Protein AF-S0K5W0-F1 (afdb_monomer_lite)

Sequence (113 aa):
MSEDLAMVKDALNFYNASIWAYYSSYKDRNSVKDWHIYLTHDDVMQLVNLLLGVGPATVATTLATFMSVVPGAGTIIGAVIGFFGAASIVGNVTYASATGKGLKIGLTGISAI

Structure (mmCIF, N/CA/C/O backbone):
data_AF-S0K5W0-F1
#
_entry.id   AF-S0K5W0-F1
#
loop_
_atom_site.group_PDB
_atom_site.id
_atom_site.type_symbol
_atom_site.label_atom_id
_atom_site.label_alt_id
_atom_site.label_comp_id
_atom_site.label_asym_id
_atom_site.label_entity_id
_atom_site.label_seq_id
_atom_site.pdbx_PDB_ins_code
_atom_site.Cartn_x
_atom_site.Cartn_y
_atom_site.Cartn_z
_atom_site.occupancy
_atom_site.B_iso_or_equiv
_atom_site.auth_seq_id
_atom_site.auth_comp_id
_atom_site.auth_asym_id
_atom_site.auth_atom_id
_atom_site.pdbx_PDB_model_num
ATOM 1 N N . MET A 1 1 ? 44.133 -18.674 20.346 1.00 57.53 1 MET A N 1
ATOM 2 C CA . MET A 1 1 ? 43.186 -19.063 19.271 1.00 57.53 1 MET A CA 1
ATOM 3 C C . MET A 1 1 ? 41.723 -19.140 19.736 1.00 57.53 1 MET A C 1
ATOM 5 O O . MET A 1 1 ? 40.857 -19.355 18.899 1.00 57.53 1 MET 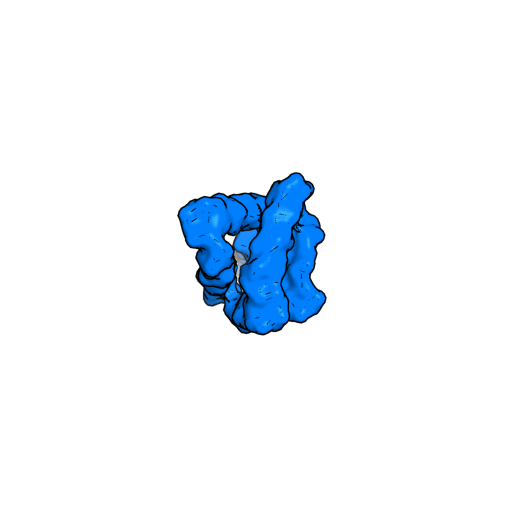A O 1
ATOM 9 N N . SER A 1 2 ? 41.414 -18.966 21.032 1.00 68.44 2 SER A N 1
ATOM 10 C CA . SER A 1 2 ? 40.036 -18.905 21.556 1.00 68.44 2 SER A CA 1
ATOM 11 C C . SER A 1 2 ? 39.485 -17.476 21.668 1.00 68.44 2 SER A C 1
ATOM 13 O O . SER A 1 2 ? 38.290 -17.284 21.474 1.00 68.44 2 SER A O 1
ATOM 15 N N . GLU A 1 3 ? 40.340 -16.487 21.945 1.00 76.50 3 GLU A N 1
ATOM 16 C CA . GLU A 1 3 ? 39.936 -15.085 22.146 1.00 76.50 3 GLU A CA 1
ATOM 17 C C . GLU A 1 3 ? 39.494 -14.400 20.851 1.00 76.50 3 GLU A C 1
ATOM 19 O O . GLU A 1 3 ? 38.424 -13.801 20.825 1.00 76.50 3 GLU A O 1
ATOM 24 N N . ASP A 1 4 ? 40.226 -14.573 19.746 1.00 68.81 4 ASP A N 1
ATOM 25 C CA . ASP A 1 4 ? 39.837 -13.988 18.452 1.00 68.81 4 ASP A CA 1
ATOM 26 C C . ASP A 1 4 ? 38.489 -14.531 17.959 1.00 68.81 4 ASP A C 1
ATOM 28 O O . ASP A 1 4 ? 37.658 -13.800 17.421 1.00 68.81 4 ASP A O 1
ATOM 32 N N . LEU A 1 5 ? 38.236 -15.823 18.190 1.00 73.19 5 LEU A N 1
ATOM 33 C CA . LEU A 1 5 ? 36.967 -16.455 17.839 1.00 73.19 5 LEU A CA 1
ATOM 34 C C . LEU A 1 5 ? 35.816 -15.948 18.720 1.00 73.19 5 LEU A C 1
ATOM 36 O O . LEU A 1 5 ? 34.692 -15.826 18.235 1.00 73.19 5 LEU A O 1
ATOM 40 N N . ALA A 1 6 ? 36.082 -15.661 19.997 1.00 80.94 6 ALA A N 1
ATOM 41 C CA . ALA A 1 6 ? 35.104 -15.051 20.893 1.00 80.94 6 ALA A CA 1
ATOM 42 C C . ALA A 1 6 ? 34.785 -13.614 20.454 1.00 80.94 6 ALA A C 1
ATOM 44 O O . ALA A 1 6 ? 33.617 -13.278 20.280 1.00 80.94 6 ALA A O 1
ATOM 45 N N . MET A 1 7 ? 35.810 -12.822 20.133 1.00 78.06 7 MET A N 1
ATOM 46 C CA . MET A 1 7 ? 35.655 -11.451 19.645 1.00 78.06 7 MET A CA 1
ATOM 47 C C . MET A 1 7 ? 34.830 -11.384 18.350 1.00 78.06 7 MET A C 1
ATOM 49 O O . MET A 1 7 ? 33.935 -10.550 18.223 1.00 78.06 7 MET A O 1
ATOM 53 N N . VAL A 1 8 ? 35.079 -12.287 17.395 1.00 71.31 8 VAL A N 1
ATOM 54 C CA . VAL A 1 8 ? 34.299 -12.351 16.146 1.00 71.31 8 VAL A CA 1
ATOM 55 C C . VAL A 1 8 ? 32.839 -12.731 16.414 1.00 71.31 8 VAL A C 1
ATOM 57 O O . VAL A 1 8 ? 31.935 -12.161 15.803 1.00 71.31 8 VAL A O 1
ATOM 60 N N . LYS A 1 9 ? 32.580 -13.664 17.337 1.00 74.19 9 LYS A N 1
ATOM 61 C CA . LYS A 1 9 ? 31.212 -14.051 17.716 1.00 74.19 9 LYS A CA 1
ATOM 62 C C . LYS A 1 9 ? 30.464 -12.910 18.397 1.00 74.19 9 LYS A C 1
ATOM 64 O O . LYS A 1 9 ? 29.299 -12.687 18.077 1.00 74.19 9 LYS A O 1
ATOM 69 N N . ASP A 1 10 ? 31.129 -12.164 19.267 1.00 79.00 10 ASP A N 1
ATOM 70 C CA . ASP A 1 10 ? 30.529 -11.017 19.946 1.00 79.00 10 ASP A CA 1
ATOM 71 C C . ASP A 1 10 ? 30.232 -9.878 18.968 1.00 79.00 10 ASP A C 1
ATOM 73 O O . ASP A 1 10 ? 29.143 -9.304 19.007 1.00 79.00 10 ASP A O 1
ATOM 77 N N . ALA A 1 11 ? 31.129 -9.620 18.011 1.00 68.38 11 ALA A N 1
ATOM 78 C CA . ALA A 1 11 ? 30.890 -8.660 16.937 1.00 68.38 11 ALA A CA 1
ATOM 79 C C . ALA A 1 11 ? 29.693 -9.061 16.053 1.00 68.38 11 ALA A C 1
ATOM 81 O O . ALA A 1 11 ? 28.857 -8.217 15.728 1.00 68.38 11 ALA A O 1
ATOM 82 N N . LEU A 1 12 ? 29.565 -10.347 15.707 1.00 67.31 12 LEU A N 1
ATOM 83 C CA . LEU A 1 12 ? 28.420 -10.868 14.950 1.00 67.31 12 LEU A CA 1
ATOM 84 C C . LEU A 1 12 ? 27.112 -10.768 15.740 1.00 67.31 12 LEU A C 1
ATOM 86 O O . LEU A 1 12 ? 26.088 -10.376 15.184 1.00 67.31 12 LEU A O 1
ATOM 90 N N . ASN A 1 13 ? 27.136 -11.084 17.034 1.00 79.56 13 ASN A N 1
ATOM 91 C CA . ASN A 1 13 ? 25.966 -10.975 17.901 1.00 79.56 13 ASN A CA 1
ATOM 92 C C . ASN A 1 13 ? 25.525 -9.518 18.062 1.00 79.56 13 ASN A C 1
ATOM 94 O O . ASN A 1 13 ? 24.335 -9.229 17.963 1.00 79.56 13 ASN A O 1
ATOM 98 N N . PHE A 1 14 ? 26.473 -8.597 18.238 1.00 76.62 14 PHE A N 1
ATOM 99 C CA . PHE A 1 14 ? 26.200 -7.165 18.307 1.00 76.62 14 PHE A CA 1
ATOM 100 C C . PHE A 1 14 ? 25.647 -6.619 16.986 1.00 76.62 14 PHE A C 1
ATOM 102 O O . PHE A 1 14 ? 24.669 -5.870 16.986 1.00 76.62 14 PHE A O 1
ATOM 109 N N . TYR A 1 15 ? 26.227 -7.025 15.855 1.00 60.09 15 TYR A N 1
ATOM 110 C CA . TYR A 1 15 ? 25.747 -6.659 14.524 1.00 60.09 15 TYR A CA 1
ATOM 111 C C . TYR A 1 15 ? 24.321 -7.162 14.286 1.00 60.09 15 TYR A C 1
ATOM 113 O O . TYR A 1 15 ? 23.443 -6.383 13.918 1.00 60.09 15 TYR A O 1
ATOM 121 N N . ASN A 1 16 ? 24.055 -8.434 14.587 1.00 69.31 16 ASN A N 1
ATOM 122 C CA . ASN A 1 16 ? 22.726 -9.022 14.455 1.00 69.31 16 ASN A CA 1
ATOM 123 C C . ASN A 1 16 ? 21.716 -8.356 15.398 1.00 69.31 16 ASN A C 1
ATOM 125 O O . ASN A 1 16 ? 20.609 -8.046 14.971 1.00 69.31 16 ASN A O 1
ATOM 129 N N . ALA A 1 17 ? 22.085 -8.082 16.651 1.00 75.25 17 ALA A N 1
ATOM 130 C CA . ALA A 1 17 ? 21.227 -7.374 17.600 1.00 75.25 17 ALA A CA 1
ATOM 131 C C . ALA A 1 17 ? 20.925 -5.939 17.143 1.00 75.25 17 ALA A C 1
ATOM 133 O O . ALA A 1 17 ? 19.789 -5.490 17.252 1.00 75.25 17 ALA A O 1
ATOM 134 N N . SER A 1 18 ? 21.911 -5.246 16.570 1.00 65.31 18 SER A N 1
ATOM 135 C CA . SER A 1 18 ? 21.744 -3.902 16.004 1.00 65.31 18 SER A CA 1
ATOM 136 C C . SER A 1 18 ? 20.838 -3.915 14.775 1.00 65.31 18 SER A C 1
ATOM 138 O O . SER A 1 18 ? 19.991 -3.040 14.631 1.00 65.31 18 SER A O 1
ATOM 140 N N . ILE A 1 19 ? 20.953 -4.938 13.925 1.00 62.19 19 ILE A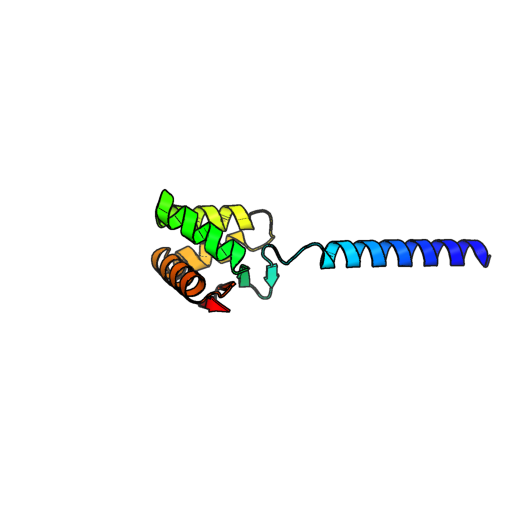 N 1
ATOM 141 C CA . ILE A 1 19 ? 20.047 -5.173 12.800 1.00 62.19 19 ILE A CA 1
ATOM 142 C C . ILE A 1 19 ? 18.627 -5.475 13.285 1.00 62.19 19 ILE A C 1
ATOM 144 O O . ILE A 1 19 ? 17.677 -4.911 12.757 1.00 62.19 19 ILE A O 1
ATOM 148 N N . TRP A 1 20 ? 18.454 -6.316 14.305 1.00 65.31 20 TRP A N 1
ATOM 149 C CA . TRP A 1 20 ? 17.140 -6.606 14.885 1.00 65.31 20 TRP A CA 1
ATOM 150 C C . TRP A 1 20 ? 16.527 -5.383 15.568 1.00 65.31 20 TRP A C 1
ATOM 152 O O . TRP A 1 20 ? 15.329 -5.151 15.432 1.00 65.31 20 TRP A O 1
ATOM 162 N N . ALA A 1 21 ? 17.327 -4.561 16.248 1.00 66.19 21 ALA A N 1
ATOM 163 C CA . ALA A 1 21 ? 16.894 -3.287 16.816 1.00 66.19 21 ALA A CA 1
ATOM 164 C C . ALA A 1 21 ? 16.526 -2.279 15.714 1.00 66.19 21 ALA A C 1
ATOM 166 O O . ALA A 1 21 ? 15.529 -1.571 15.821 1.00 66.19 21 ALA A O 1
ATOM 167 N N . TYR A 1 22 ? 17.279 -2.254 14.614 1.00 53.19 22 TYR A N 1
ATOM 168 C CA . TYR A 1 22 ? 16.968 -1.460 13.427 1.00 53.19 22 TYR A CA 1
ATOM 169 C C . TYR A 1 22 ? 15.662 -1.928 12.767 1.00 53.19 22 TYR A C 1
ATOM 171 O O . TYR A 1 22 ? 14.770 -1.115 12.561 1.00 53.19 22 TYR A O 1
ATOM 179 N N . TYR A 1 23 ? 15.476 -3.231 12.537 1.00 52.03 23 TYR A N 1
ATOM 180 C CA . TYR A 1 23 ? 14.236 -3.789 11.983 1.00 52.03 23 TYR A CA 1
ATOM 181 C C . TYR A 1 23 ? 13.030 -3.643 12.917 1.00 52.03 23 TYR A C 1
ATOM 183 O O . TYR A 1 23 ? 11.918 -3.484 12.436 1.00 52.03 23 TYR A O 1
ATOM 191 N N . SER A 1 24 ? 13.221 -3.675 14.237 1.00 55.50 24 SER A N 1
ATOM 192 C CA . SER A 1 24 ? 12.126 -3.493 15.206 1.00 55.50 24 SER A CA 1
ATOM 193 C C . SER A 1 24 ? 11.793 -2.023 15.490 1.00 55.50 24 SER A C 1
ATOM 195 O O . SER A 1 24 ? 10.677 -1.726 15.913 1.00 55.50 24 SER A O 1
ATOM 197 N N . SER A 1 25 ? 12.725 -1.094 15.237 1.00 48.03 25 SER A N 1
ATOM 198 C CA . SER A 1 25 ? 12.494 0.361 15.301 1.00 48.03 25 SER A CA 1
ATOM 199 C C . SER A 1 25 ? 12.012 0.956 13.975 1.00 48.03 25 SER A C 1
ATOM 201 O O . SER A 1 25 ? 11.297 1.962 13.984 1.00 48.03 25 SER A O 1
ATOM 203 N N . TYR A 1 26 ? 12.301 0.307 12.843 1.00 44.84 26 TYR A N 1
ATOM 204 C CA . TYR A 1 26 ? 11.528 0.462 11.616 1.00 44.84 26 TYR A CA 1
ATOM 205 C C . TYR A 1 26 ? 10.150 -0.171 11.833 1.00 44.84 26 TYR A C 1
ATOM 207 O O . TYR A 1 26 ? 9.888 -1.298 11.430 1.00 44.84 26 TYR A O 1
ATOM 215 N N . LYS A 1 27 ? 9.225 0.576 12.452 1.00 46.81 27 LYS A N 1
ATOM 216 C CA . LYS A 1 27 ? 7.797 0.373 12.168 1.00 46.81 27 LYS A CA 1
ATOM 217 C C . LYS A 1 27 ? 7.667 0.284 10.650 1.00 46.81 27 LYS A C 1
ATOM 219 O O . LYS A 1 27 ? 8.190 1.174 9.984 1.00 46.81 27 LYS A O 1
ATOM 224 N N . ASP A 1 28 ? 7.023 -0.761 10.139 1.00 53.97 28 ASP A N 1
ATOM 225 C CA . ASP A 1 28 ? 6.780 -1.016 8.716 1.00 53.97 28 ASP A CA 1
ATOM 226 C C . ASP A 1 28 ? 6.203 0.225 8.008 1.00 53.97 28 ASP A C 1
ATOM 228 O O . ASP A 1 28 ? 4.999 0.338 7.820 1.00 53.97 28 ASP A O 1
ATOM 232 N N . ARG A 1 29 ? 7.033 1.196 7.620 1.00 54.12 29 ARG A N 1
ATOM 233 C CA . ARG A 1 29 ? 6.614 2.405 6.897 1.00 54.12 29 ARG A CA 1
ATOM 234 C C . ARG A 1 29 ? 6.488 2.082 5.417 1.00 54.12 29 ARG A C 1
ATOM 236 O O . ARG A 1 29 ? 7.108 2.734 4.590 1.00 54.12 29 ARG A O 1
ATOM 243 N N . ASN A 1 30 ? 5.690 1.069 5.107 1.00 59.81 30 ASN A N 1
ATOM 244 C CA . ASN A 1 30 ? 5.494 0.439 3.806 1.00 59.81 30 ASN A CA 1
ATOM 245 C C . ASN A 1 30 ? 6.413 -0.764 3.565 1.00 59.81 30 ASN A C 1
ATOM 247 O O . ASN A 1 30 ? 7.629 -0.630 3.448 1.00 59.81 30 ASN A O 1
ATOM 251 N N . SER A 1 31 ? 5.819 -1.952 3.440 1.00 69.81 31 SER A N 1
ATOM 252 C CA . SER A 1 31 ? 6.527 -3.169 3.033 1.00 69.81 31 SER A CA 1
ATOM 253 C C . SER A 1 31 ? 6.024 -3.654 1.677 1.00 69.81 31 SER A C 1
ATOM 255 O O . SER A 1 31 ? 4.856 -3.473 1.323 1.00 69.81 31 SER A O 1
ATOM 257 N N . VAL A 1 32 ? 6.923 -4.255 0.893 1.00 69.12 32 VAL A N 1
ATOM 258 C CA . VAL A 1 32 ? 6.567 -4.931 -0.359 1.00 69.12 32 VAL A CA 1
ATOM 259 C C . VAL A 1 32 ? 6.835 -6.409 -0.209 1.00 69.12 32 VAL A C 1
ATOM 261 O O . VAL A 1 32 ? 7.973 -6.828 -0.011 1.00 69.12 32 VAL A O 1
ATOM 264 N N . LYS A 1 33 ? 5.773 -7.203 -0.305 1.00 74.62 33 LYS A N 1
ATOM 265 C CA . LYS A 1 33 ? 5.834 -8.656 -0.194 1.00 74.62 33 LYS A CA 1
ATOM 266 C C . LYS A 1 33 ? 4.861 -9.293 -1.174 1.00 74.62 33 LYS A C 1
ATOM 268 O O . LYS A 1 33 ? 3.721 -8.855 -1.287 1.00 74.62 33 LYS A O 1
ATOM 273 N N . ASP A 1 34 ? 5.315 -10.327 -1.880 1.00 76.38 34 ASP A N 1
ATOM 274 C CA . ASP A 1 34 ? 4.498 -11.115 -2.812 1.00 76.38 34 ASP A CA 1
ATOM 275 C C . ASP A 1 34 ? 3.769 -10.259 -3.863 1.00 76.38 34 ASP A C 1
ATOM 277 O O . ASP A 1 34 ? 2.589 -10.468 -4.124 1.00 76.38 34 ASP A O 1
ATOM 281 N N . TRP A 1 35 ? 4.444 -9.256 -4.438 1.00 74.88 35 TRP A N 1
ATOM 282 C CA . TRP A 1 35 ? 3.847 -8.282 -5.374 1.00 74.88 35 TRP A CA 1
ATOM 283 C C . TRP A 1 35 ? 2.713 -7.423 -4.790 1.00 74.88 35 TRP A C 1
ATOM 285 O O . TRP A 1 35 ? 1.880 -6.886 -5.526 1.00 74.88 35 TRP A O 1
ATOM 295 N N . HIS A 1 36 ? 2.707 -7.254 -3.468 1.00 81.31 36 HIS A N 1
ATOM 296 C CA . HIS A 1 36 ? 1.794 -6.376 -2.754 1.00 81.31 36 HIS A CA 1
ATOM 297 C C . HIS A 1 36 ? 2.549 -5.357 -1.915 1.00 81.31 36 HIS A C 1
ATOM 299 O O . HIS A 1 36 ? 3.546 -5.675 -1.276 1.00 81.31 36 HIS A O 1
ATOM 305 N N . ILE A 1 37 ? 2.018 -4.147 -1.900 1.00 82.81 37 ILE A N 1
ATOM 306 C CA . ILE A 1 37 ? 2.409 -3.023 -1.070 1.00 82.81 37 ILE A CA 1
ATOM 307 C C . ILE A 1 37 ? 1.468 -3.001 0.125 1.00 82.81 37 ILE A C 1
ATOM 309 O O . ILE A 1 37 ? 0.250 -3.040 -0.046 1.00 82.81 37 ILE A O 1
ATOM 313 N N . TYR A 1 38 ? 2.033 -2.930 1.318 1.00 84.81 38 TYR A N 1
ATOM 314 C CA . TYR A 1 38 ? 1.295 -2.842 2.568 1.00 84.81 38 TYR A CA 1
ATOM 315 C C . TYR A 1 38 ? 1.536 -1.466 3.160 1.00 84.81 38 TYR A C 1
ATOM 317 O O . TYR A 1 38 ? 2.678 -1.115 3.417 1.00 84.81 38 TYR A O 1
ATOM 325 N N . LEU A 1 39 ? 0.470 -0.702 3.353 1.00 83.25 39 LEU A N 1
ATOM 326 C CA . LEU A 1 39 ? 0.472 0.621 3.959 1.00 83.25 39 LEU A CA 1
ATOM 32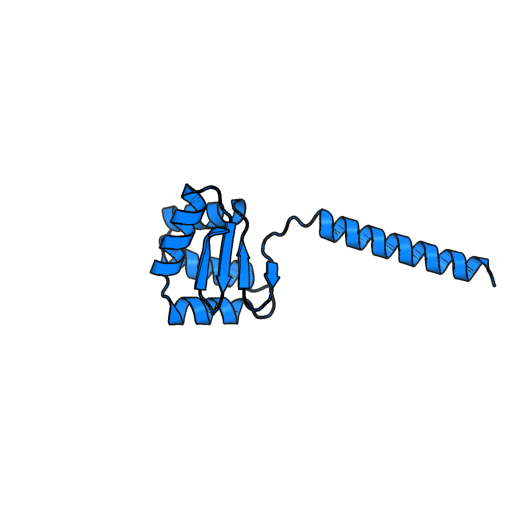7 C C . LEU A 1 39 ? -0.141 0.520 5.349 1.00 83.25 39 LEU A C 1
ATOM 329 O O . LEU A 1 39 ? -1.172 -0.139 5.529 1.00 83.25 39 LEU A O 1
ATOM 333 N N . THR A 1 40 ? 0.455 1.198 6.323 1.00 86.19 40 THR A N 1
ATOM 334 C CA . THR A 1 40 ? -0.147 1.295 7.654 1.00 86.19 40 THR A CA 1
ATOM 335 C C . THR A 1 40 ? -1.330 2.256 7.641 1.00 86.19 40 THR A C 1
ATOM 337 O O . THR A 1 40 ? -1.531 3.016 6.692 1.00 86.19 40 THR A O 1
ATOM 340 N N . HIS A 1 41 ? -2.120 2.253 8.715 1.00 84.88 41 HIS A N 1
ATOM 341 C CA . HIS A 1 41 ? -3.196 3.228 8.862 1.00 84.88 41 HIS A CA 1
ATOM 342 C C . HIS A 1 41 ? -2.673 4.679 8.836 1.00 84.88 41 HIS A C 1
ATOM 344 O O . HIS A 1 41 ? -3.279 5.537 8.197 1.00 84.88 41 HIS A O 1
ATOM 350 N N . ASP A 1 42 ? -1.509 4.947 9.436 1.00 83.56 42 ASP A N 1
ATOM 351 C CA . ASP A 1 42 ? -0.893 6.280 9.427 1.00 83.56 42 ASP A CA 1
ATOM 352 C C . ASP A 1 42 ? -0.514 6.728 8.001 1.00 83.56 42 ASP A C 1
ATOM 354 O O . ASP A 1 42 ? -0.654 7.903 7.651 1.00 83.56 42 ASP A O 1
ATOM 358 N N . ASP A 1 43 ? -0.079 5.795 7.147 1.00 80.62 43 ASP A N 1
ATOM 359 C CA . ASP A 1 43 ? 0.212 6.062 5.732 1.00 80.62 43 ASP A CA 1
ATOM 360 C C . ASP A 1 43 ? -1.080 6.295 4.934 1.00 80.62 43 ASP A C 1
ATOM 362 O O . ASP A 1 43 ? -1.161 7.213 4.115 1.00 80.62 43 ASP A O 1
ATOM 366 N N . VAL A 1 44 ? -2.135 5.522 5.218 1.00 86.50 44 VAL A N 1
ATOM 367 C CA . VAL A 1 44 ? -3.471 5.728 4.636 1.00 86.50 44 VAL A CA 1
ATOM 368 C C . VAL A 1 44 ? -4.007 7.121 4.978 1.00 86.50 44 VAL A C 1
ATOM 370 O O . VAL A 1 44 ? -4.525 7.811 4.099 1.00 86.50 44 VAL A O 1
ATOM 373 N N . MET A 1 45 ? -3.839 7.579 6.219 1.00 84.19 45 MET A N 1
ATOM 374 C CA . MET A 1 45 ? -4.261 8.918 6.636 1.00 84.19 45 MET A CA 1
ATOM 375 C C . MET A 1 45 ? -3.467 10.029 5.938 1.00 84.19 45 MET A C 1
ATOM 377 O O . MET A 1 45 ? -4.044 11.051 5.560 1.00 84.19 45 MET A O 1
ATOM 381 N N . GLN A 1 46 ? -2.170 9.828 5.682 1.00 82.25 46 GLN A N 1
ATOM 382 C CA . GLN A 1 46 ? -1.382 10.755 4.861 1.00 82.25 46 GLN A CA 1
ATOM 383 C C . GLN A 1 46 ? -1.907 10.825 3.420 1.00 82.25 46 GLN A C 1
ATOM 385 O O . GLN A 1 46 ? -2.044 11.919 2.869 1.00 82.25 46 GLN A O 1
ATOM 390 N N . LEU A 1 47 ? -2.263 9.682 2.824 1.00 80.62 47 LEU A N 1
ATOM 391 C CA . LEU A 1 47 ? -2.854 9.638 1.484 1.00 80.62 47 LEU A CA 1
ATOM 392 C C . LEU A 1 47 ? -4.224 10.323 1.428 1.00 80.62 47 LEU A C 1
ATOM 394 O O . LEU A 1 47 ? -4.499 11.028 0.459 1.00 80.62 47 LEU A O 1
ATOM 398 N N . VAL A 1 48 ? -5.063 10.174 2.458 1.00 82.50 48 VAL A N 1
ATOM 399 C CA . VAL A 1 48 ? -6.347 10.889 2.551 1.00 82.50 48 VAL A CA 1
ATOM 400 C C . VAL A 1 48 ? -6.144 12.395 2.657 1.00 82.50 48 VAL A C 1
ATOM 402 O O . VAL A 1 48 ? -6.817 13.146 1.956 1.00 82.50 48 VAL A O 1
ATOM 405 N N . ASN A 1 49 ? -5.196 12.863 3.466 1.00 79.69 49 ASN A N 1
ATOM 406 C CA . ASN A 1 49 ? -4.921 14.298 3.565 1.00 79.69 49 ASN A CA 1
ATOM 407 C C . ASN A 1 49 ? -4.477 14.889 2.217 1.00 79.69 49 ASN A C 1
ATOM 409 O O . ASN A 1 49 ? -4.912 15.978 1.839 1.00 79.69 49 ASN A O 1
ATOM 413 N N . LEU A 1 50 ? -3.671 14.150 1.450 1.00 74.38 50 LEU A N 1
ATOM 414 C CA . LEU A 1 50 ? -3.259 14.549 0.102 1.00 74.38 50 LEU A CA 1
ATOM 415 C C . LEU A 1 50 ? -4.412 14.491 -0.907 1.00 74.38 50 LEU A C 1
ATOM 417 O O . LEU A 1 50 ? -4.544 15.384 -1.745 1.00 74.38 50 LEU A O 1
ATOM 421 N N . LEU A 1 51 ? -5.281 13.484 -0.797 1.00 73.50 51 LEU A N 1
ATOM 422 C CA . LEU A 1 51 ? -6.505 13.377 -1.586 1.00 73.50 51 LEU A CA 1
ATOM 423 C C . LEU A 1 51 ? -7.421 14.588 -1.368 1.00 73.50 51 LEU A C 1
ATOM 425 O O . LEU A 1 51 ? -7.916 15.148 -2.342 1.00 73.50 51 LEU A O 1
ATOM 429 N N . LEU A 1 52 ? -7.634 14.995 -0.115 1.00 72.94 52 LEU A N 1
ATOM 430 C CA . LEU A 1 52 ? -8.490 16.132 0.235 1.00 72.94 52 LEU A CA 1
ATOM 431 C C . LEU A 1 52 ? -7.886 17.473 -0.199 1.00 72.94 52 LEU A C 1
ATOM 433 O O . LEU A 1 52 ? -8.626 18.378 -0.574 1.00 72.94 52 LEU A O 1
ATOM 437 N N . GLY A 1 53 ? -6.556 17.604 -0.155 1.00 70.31 53 GLY A N 1
ATOM 438 C CA . GLY A 1 53 ? -5.867 18.851 -0.491 1.00 70.31 53 GLY A CA 1
ATOM 439 C C . GLY A 1 53 ? -5.635 19.080 -1.987 1.00 70.31 53 GLY A C 1
ATOM 440 O O . GLY A 1 53 ? -5.669 20.221 -2.437 1.00 70.31 53 GLY A O 1
ATOM 441 N N . VAL A 1 54 ? -5.372 18.019 -2.758 1.00 71.94 54 VAL A N 1
ATOM 442 C CA . VAL A 1 54 ? -4.871 18.133 -4.147 1.00 71.94 54 VAL A CA 1
ATOM 443 C C . VAL A 1 54 ? -5.680 17.282 -5.138 1.00 71.94 54 VAL A C 1
ATOM 445 O O . VAL A 1 54 ? -5.660 17.522 -6.343 1.00 71.94 54 VAL A O 1
ATOM 448 N N . GLY A 1 55 ? -6.450 16.311 -4.644 1.00 67.12 55 GLY A N 1
ATOM 449 C CA . GLY A 1 55 ? -7.353 15.490 -5.445 1.00 67.12 55 GLY A CA 1
ATOM 450 C C . GLY A 1 55 ? -6.790 14.118 -5.859 1.00 67.12 55 GLY A C 1
ATOM 451 O O . GLY A 1 55 ? -5.627 13.797 -5.590 1.00 67.12 55 GLY A O 1
ATOM 452 N N . PRO A 1 56 ? -7.616 13.288 -6.531 1.00 66.00 56 PRO A N 1
ATOM 453 C CA . PRO A 1 56 ? -7.353 11.867 -6.808 1.00 66.00 56 PRO A CA 1
ATOM 454 C C . PRO A 1 56 ? -6.057 11.553 -7.560 1.00 66.00 56 PRO A C 1
ATOM 456 O O . PRO A 1 56 ? -5.411 10.543 -7.281 1.00 66.00 56 PRO A O 1
ATOM 459 N N . ALA A 1 57 ? -5.664 12.409 -8.508 1.00 67.69 57 ALA A N 1
ATOM 460 C CA . ALA A 1 57 ? -4.469 12.199 -9.329 1.00 67.69 57 ALA A CA 1
ATOM 461 C C . ALA A 1 57 ? -3.181 12.192 -8.488 1.00 67.69 57 ALA A C 1
ATOM 463 O O . ALA A 1 57 ? -2.233 11.468 -8.789 1.00 67.69 57 ALA A O 1
ATOM 464 N N . THR A 1 58 ? -3.182 12.947 -7.393 1.00 67.56 58 THR A N 1
ATOM 465 C CA . THR A 1 58 ? -2.045 13.092 -6.483 1.00 67.56 58 THR A CA 1
ATOM 466 C C . THR A 1 58 ? -1.803 11.829 -5.673 1.00 67.56 58 THR A C 1
ATOM 468 O O . THR A 1 58 ? -0.666 11.504 -5.380 1.00 67.56 58 THR A O 1
ATOM 471 N N . VAL A 1 59 ? -2.843 11.052 -5.359 1.00 68.12 59 VAL A N 1
ATOM 472 C CA . VAL A 1 59 ? -2.686 9.787 -4.620 1.00 68.12 59 VAL A CA 1
ATOM 473 C C . VAL A 1 59 ? -1.860 8.789 -5.430 1.00 68.12 59 VAL A C 1
ATOM 475 O O . VAL A 1 59 ? -0.976 8.130 -4.890 1.00 68.12 59 VAL A O 1
ATOM 478 N N . ALA A 1 60 ? -2.097 8.716 -6.740 1.00 67.31 60 ALA A N 1
ATOM 479 C CA . ALA A 1 60 ? -1.354 7.846 -7.645 1.00 67.31 60 ALA A CA 1
ATOM 480 C C . ALA A 1 60 ? 0.128 8.244 -7.751 1.00 67.31 60 ALA A C 1
ATOM 482 O O . ALA A 1 60 ? 1.008 7.387 -7.661 1.00 67.31 60 ALA A O 1
ATOM 483 N N . THR A 1 61 ? 0.416 9.541 -7.898 1.00 66.50 61 THR A N 1
ATOM 484 C CA . THR A 1 61 ? 1.798 10.043 -7.967 1.00 66.50 61 THR A CA 1
ATOM 485 C C . THR A 1 61 ? 2.507 9.922 -6.625 1.00 66.50 61 THR A C 1
ATOM 487 O O . THR A 1 61 ? 3.669 9.530 -6.574 1.00 66.50 61 THR A O 1
ATOM 490 N N . THR A 1 62 ? 1.806 10.182 -5.527 1.00 68.38 62 THR A N 1
ATOM 491 C CA . THR A 1 62 ? 2.306 10.017 -4.168 1.00 68.38 62 THR A CA 1
ATOM 492 C C . THR A 1 62 ? 2.631 8.558 -3.866 1.00 68.38 62 THR A C 1
ATOM 494 O O . THR A 1 62 ? 3.721 8.289 -3.373 1.00 68.38 62 THR A O 1
ATOM 497 N N . LEU A 1 63 ? 1.760 7.608 -4.221 1.00 70.38 63 LEU A N 1
ATOM 498 C CA . LEU A 1 63 ? 2.058 6.177 -4.110 1.00 70.38 63 LEU A CA 1
ATOM 499 C C . LEU A 1 63 ? 3.299 5.817 -4.929 1.00 70.38 63 LEU A C 1
ATOM 501 O O . LEU A 1 63 ? 4.215 5.190 -4.402 1.00 70.38 63 LEU A O 1
ATOM 505 N N . ALA A 1 64 ? 3.374 6.265 -6.188 1.00 68.06 64 ALA A N 1
ATOM 506 C CA . ALA A 1 64 ? 4.545 6.041 -7.037 1.00 68.06 64 ALA A CA 1
ATOM 507 C C . ALA A 1 64 ? 5.830 6.643 -6.438 1.00 68.06 64 ALA A C 1
ATOM 509 O O . ALA A 1 64 ? 6.904 6.065 -6.578 1.00 68.06 64 ALA A O 1
ATOM 510 N N . THR A 1 65 ? 5.717 7.767 -5.725 1.00 65.06 65 THR A N 1
ATOM 511 C CA . THR A 1 65 ? 6.844 8.473 -5.104 1.00 65.06 65 THR A CA 1
ATOM 512 C C . THR A 1 65 ? 7.291 7.802 -3.807 1.00 65.06 65 THR A C 1
ATOM 514 O O . THR A 1 65 ? 8.474 7.488 -3.678 1.00 65.06 65 THR A O 1
ATOM 517 N N . PHE A 1 66 ? 6.371 7.503 -2.880 1.00 63.22 66 PHE A N 1
ATOM 518 C CA . PHE A 1 66 ? 6.669 6.806 -1.618 1.00 63.22 66 PHE A CA 1
ATOM 519 C C . PHE A 1 66 ? 7.319 5.447 -1.847 1.00 63.22 66 PHE A C 1
ATOM 521 O O . PHE A 1 66 ? 8.142 5.001 -1.054 1.00 63.22 66 PHE A O 1
ATOM 528 N N . MET A 1 67 ? 6.969 4.814 -2.959 1.00 65.00 67 MET A N 1
ATOM 529 C CA . MET A 1 67 ? 7.403 3.469 -3.283 1.00 65.00 67 MET A CA 1
ATOM 530 C C . MET A 1 67 ? 8.534 3.439 -4.321 1.00 65.00 67 MET A C 1
ATOM 532 O O . MET A 1 67 ? 9.021 2.365 -4.656 1.00 65.00 67 MET A O 1
ATOM 536 N N . SER A 1 68 ? 9.006 4.597 -4.800 1.00 62.94 68 SER A N 1
ATOM 537 C CA . SER A 1 68 ? 10.125 4.695 -5.755 1.00 62.94 68 SER A CA 1
ATOM 538 C C . SER A 1 68 ? 11.446 4.152 -5.198 1.00 62.94 68 SER A C 1
ATOM 540 O O . SER A 1 68 ? 12.288 3.667 -5.950 1.00 62.94 68 SER A O 1
ATOM 542 N N . VAL A 1 69 ? 11.602 4.186 -3.872 1.00 61.22 69 VAL A N 1
ATOM 543 C CA . VAL A 1 69 ? 12.768 3.654 -3.153 1.00 61.22 69 VAL A CA 1
ATOM 544 C C . VAL A 1 69 ? 12.688 2.143 -2.918 1.00 61.22 69 VAL A C 1
ATOM 546 O O . VAL A 1 69 ? 13.663 1.548 -2.466 1.00 61.22 69 VAL A O 1
ATOM 549 N N . VAL A 1 70 ? 11.548 1.509 -3.230 1.00 65.38 70 VAL A N 1
ATOM 550 C CA . VAL A 1 70 ? 11.326 0.075 -3.022 1.00 65.38 70 VAL A CA 1
ATOM 551 C C . VAL A 1 70 ? 11.364 -0.671 -4.363 1.00 65.38 70 VAL A C 1
ATOM 553 O O . VAL A 1 70 ? 10.511 -0.436 -5.227 1.00 65.38 70 VAL A O 1
ATOM 556 N N . PRO A 1 71 ? 12.318 -1.603 -4.565 1.00 63.22 71 PRO A N 1
ATOM 557 C CA . PRO A 1 71 ? 12.411 -2.384 -5.796 1.00 63.22 71 PRO A CA 1
ATOM 558 C C . PRO A 1 71 ? 11.091 -3.086 -6.151 1.00 63.22 71 PRO A C 1
ATOM 560 O O . PRO A 1 71 ? 10.477 -3.746 -5.316 1.00 63.22 71 PRO A O 1
ATOM 563 N N . GLY A 1 72 ? 10.642 -2.940 -7.402 1.00 67.56 72 GLY A N 1
ATOM 564 C CA . GLY A 1 72 ? 9.419 -3.573 -7.925 1.00 67.56 72 GLY A CA 1
ATOM 565 C C . GLY A 1 72 ? 8.104 -2.866 -7.575 1.00 67.56 72 GLY A C 1
ATOM 566 O O . GLY A 1 72 ? 7.080 -3.130 -8.207 1.00 67.56 72 GLY A O 1
ATOM 567 N N . ALA A 1 73 ? 8.110 -1.914 -6.644 1.00 69.56 73 ALA A N 1
ATOM 568 C CA . ALA A 1 73 ? 6.890 -1.248 -6.206 1.00 69.56 73 ALA A CA 1
ATOM 569 C C . ALA A 1 73 ? 6.327 -0.266 -7.246 1.00 69.56 73 ALA A C 1
ATOM 571 O O . ALA A 1 73 ? 5.112 -0.197 -7.431 1.00 69.56 73 ALA A O 1
ATOM 572 N N . GLY A 1 74 ? 7.197 0.415 -8.001 1.00 69.50 74 GLY A N 1
ATOM 573 C CA . GLY A 1 74 ? 6.787 1.237 -9.145 1.00 69.50 74 GLY A CA 1
ATOM 574 C C . GLY A 1 74 ? 6.048 0.430 -10.221 1.00 69.50 74 GLY A C 1
ATOM 575 O O . GLY A 1 74 ? 5.037 0.889 -10.748 1.00 69.50 74 GLY A O 1
ATOM 576 N N . THR A 1 75 ? 6.486 -0.806 -10.482 1.00 75.44 75 THR A N 1
ATOM 577 C CA . THR A 1 75 ? 5.809 -1.729 -11.408 1.00 75.44 75 THR A CA 1
ATOM 578 C C . THR A 1 75 ? 4.434 -2.134 -10.885 1.00 75.44 75 THR A C 1
ATOM 580 O O . THR A 1 75 ? 3.464 -2.100 -11.639 1.00 75.44 75 THR A O 1
ATOM 583 N N . ILE A 1 76 ? 4.328 -2.469 -9.592 1.00 74.81 76 ILE A N 1
ATOM 584 C CA . ILE A 1 76 ? 3.050 -2.816 -8.952 1.00 74.81 76 ILE A CA 1
ATOM 585 C C . ILE A 1 76 ? 2.073 -1.643 -9.055 1.00 74.81 76 ILE A C 1
ATOM 587 O O . ILE A 1 76 ? 0.939 -1.831 -9.480 1.00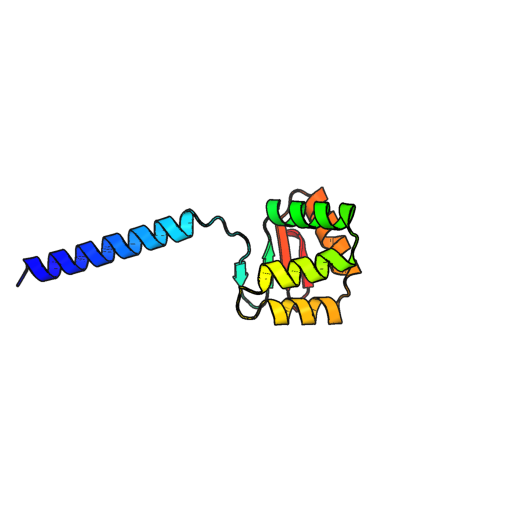 74.81 76 ILE A O 1
ATOM 591 N N . ILE A 1 77 ? 2.509 -0.427 -8.727 1.00 77.38 77 ILE A N 1
ATOM 592 C CA . ILE A 1 77 ? 1.652 0.765 -8.760 1.00 77.38 77 ILE A CA 1
ATOM 593 C C . ILE A 1 77 ? 1.237 1.114 -10.184 1.00 77.38 77 ILE A C 1
ATOM 595 O O . ILE A 1 77 ? 0.055 1.343 -10.422 1.00 77.38 77 ILE A O 1
ATOM 599 N N . GLY A 1 78 ? 2.174 1.122 -11.135 1.00 73.69 78 GLY A N 1
ATOM 600 C CA . GLY A 1 78 ? 1.866 1.393 -12.538 1.00 73.69 78 GLY A CA 1
ATOM 601 C C . GLY A 1 78 ? 0.847 0.401 -13.100 1.00 73.69 78 GLY A C 1
ATOM 602 O O . GLY A 1 78 ? -0.125 0.805 -13.736 1.00 73.69 78 GLY A O 1
ATOM 603 N N . ALA A 1 79 ? 1.015 -0.886 -12.792 1.00 77.81 79 ALA A N 1
ATOM 604 C CA . ALA A 1 79 ? 0.079 -1.927 -13.195 1.00 77.81 79 ALA A CA 1
ATOM 605 C C . ALA A 1 79 ? -1.286 -1.796 -12.497 1.00 77.81 79 ALA A C 1
ATOM 607 O O . ALA A 1 79 ? -2.316 -1.907 -13.155 1.00 77.81 79 ALA A O 1
ATOM 608 N N . VAL A 1 80 ? -1.319 -1.505 -11.193 1.00 78.81 80 VAL A N 1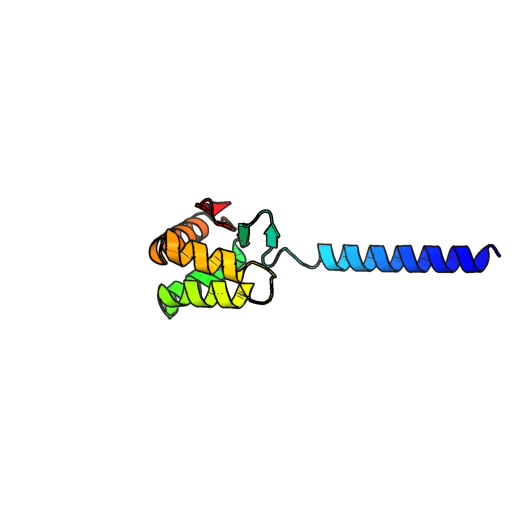
ATOM 609 C CA . VAL A 1 80 ? -2.567 -1.319 -10.436 1.00 78.81 80 VAL A CA 1
ATOM 610 C C . VAL A 1 80 ? -3.337 -0.091 -10.920 1.00 78.81 80 VAL A C 1
ATOM 612 O O . VAL A 1 80 ? -4.547 -0.177 -11.111 1.00 78.81 80 VAL A O 1
ATOM 615 N N . ILE A 1 81 ? -2.664 1.038 -11.162 1.00 78.81 81 ILE A N 1
ATOM 616 C CA . ILE A 1 81 ? -3.299 2.243 -11.713 1.00 78.81 81 ILE A CA 1
ATOM 617 C C . ILE A 1 81 ? -3.823 1.963 -13.121 1.00 78.81 81 ILE A C 1
ATOM 619 O O . ILE A 1 81 ? -4.955 2.331 -13.424 1.00 78.81 81 ILE A O 1
ATOM 623 N N . GLY A 1 82 ? -3.023 1.310 -13.968 1.00 74.75 82 GLY A N 1
ATOM 624 C CA . GLY A 1 82 ? -3.418 0.984 -15.337 1.00 74.75 82 GLY A CA 1
ATOM 625 C C . GLY A 1 82 ? -4.600 0.015 -15.411 1.00 74.75 82 GLY A C 1
ATOM 626 O O . GLY A 1 82 ? -5.444 0.159 -16.288 1.00 74.75 82 GLY A O 1
ATOM 627 N N . PHE A 1 83 ? -4.682 -0.943 -14.484 1.00 78.88 83 PHE A N 1
ATOM 628 C CA . PHE A 1 83 ? -5.706 -1.988 -14.494 1.00 78.88 83 PHE A CA 1
ATOM 629 C C . PHE A 1 83 ? -6.984 -1.605 -13.731 1.00 78.88 83 PHE A C 1
ATOM 631 O O . PHE A 1 83 ? -8.082 -1.772 -14.252 1.00 78.88 83 PHE A O 1
ATOM 638 N N . PHE A 1 84 ? -6.865 -1.081 -12.506 1.00 79.69 84 PHE A N 1
ATOM 639 C CA . PHE A 1 84 ? -8.014 -0.761 -11.644 1.00 79.69 84 PHE A CA 1
ATOM 640 C C . PHE A 1 84 ? -8.451 0.707 -11.728 1.00 79.69 84 PHE A C 1
ATOM 642 O O . PHE A 1 84 ? -9.561 1.042 -11.309 1.00 79.69 84 PHE A O 1
ATOM 649 N N . GLY A 1 85 ? -7.595 1.591 -12.243 1.00 78.88 85 GLY A N 1
ATOM 650 C CA . GLY A 1 85 ? -7.830 3.030 -12.278 1.00 78.88 85 GLY A CA 1
ATOM 651 C C . GLY A 1 85 ? -7.589 3.725 -10.932 1.00 78.88 85 GLY A C 1
ATOM 652 O O . GLY A 1 85 ? -7.734 3.150 -9.851 1.00 78.88 85 GLY A O 1
ATOM 653 N N . ALA A 1 86 ? -7.259 5.019 -10.993 1.00 74.75 86 ALA A N 1
ATOM 654 C CA . ALA A 1 86 ? -6.995 5.833 -9.803 1.00 74.75 86 ALA A CA 1
ATOM 655 C C . ALA A 1 86 ? -8.218 5.957 -8.870 1.00 74.75 86 ALA A C 1
ATOM 657 O O . ALA A 1 86 ? -8.060 6.004 -7.652 1.00 74.75 86 ALA A O 1
ATOM 658 N N . ALA A 1 87 ? -9.438 5.950 -9.419 1.00 77.62 87 ALA A N 1
ATOM 659 C CA . ALA A 1 87 ? -10.673 6.038 -8.635 1.00 77.62 87 ALA A CA 1
ATOM 660 C C . ALA A 1 87 ? -10.848 4.853 -7.666 1.00 77.62 87 ALA A C 1
ATOM 662 O O . ALA A 1 87 ? -11.259 5.046 -6.523 1.00 77.62 87 ALA A O 1
ATOM 663 N N . SER A 1 88 ? -10.474 3.642 -8.088 1.00 81.56 88 SER A N 1
ATOM 664 C CA . SER A 1 88 ? -10.560 2.432 -7.261 1.00 81.56 88 SER A CA 1
ATOM 665 C C . SER A 1 88 ? -9.575 2.462 -6.093 1.00 81.56 88 SER A C 1
ATOM 667 O O . SER A 1 88 ? -9.904 2.031 -4.987 1.00 81.56 88 SER A O 1
ATOM 669 N N . ILE A 1 89 ? -8.380 3.017 -6.314 1.00 81.56 89 ILE A N 1
ATOM 670 C CA . ILE A 1 89 ? -7.384 3.238 -5.258 1.00 81.56 89 ILE A CA 1
ATOM 671 C C . ILE A 1 89 ? -7.939 4.228 -4.236 1.00 81.56 89 ILE A C 1
ATOM 673 O O . ILE A 1 89 ? -7.933 3.949 -3.041 1.00 81.56 89 ILE A O 1
ATOM 677 N N . VAL A 1 90 ? -8.480 5.351 -4.711 1.00 83.31 90 VAL A N 1
ATOM 678 C CA . VAL A 1 90 ? -9.061 6.391 -3.860 1.00 83.31 90 VAL A CA 1
ATOM 679 C C . VAL A 1 90 ? -10.206 5.853 -3.006 1.00 83.31 90 VAL A C 1
ATOM 681 O O . VAL A 1 90 ? -10.192 6.054 -1.796 1.00 83.31 90 VAL A O 1
ATOM 684 N N . GLY A 1 91 ? -11.145 5.105 -3.591 1.00 85.44 91 GLY A N 1
ATOM 685 C CA . GLY A 1 91 ? -12.253 4.513 -2.835 1.00 85.44 91 GLY A CA 1
ATOM 686 C C . GLY A 1 91 ? -11.776 3.593 -1.706 1.00 85.44 91 GLY A C 1
ATOM 687 O O . GLY A 1 91 ? -12.289 3.660 -0.589 1.00 85.44 91 GLY A O 1
ATOM 688 N N . ASN A 1 92 ? -10.742 2.787 -1.962 1.00 88.50 92 ASN A N 1
ATOM 689 C CA . ASN A 1 92 ? -10.162 1.907 -0.950 1.00 88.50 92 ASN A CA 1
ATOM 690 C C . ASN A 1 92 ? -9.354 2.661 0.116 1.00 88.50 92 ASN A C 1
ATOM 692 O O . ASN A 1 92 ? -9.417 2.296 1.286 1.00 88.50 92 ASN A O 1
ATOM 696 N N . VAL A 1 93 ? -8.637 3.724 -0.258 1.00 87.25 93 VAL A N 1
ATOM 697 C CA . VAL A 1 93 ? -7.942 4.617 0.684 1.00 87.25 93 VAL A CA 1
ATOM 698 C C . VAL A 1 93 ? -8.949 5.291 1.622 1.00 87.25 93 VAL A C 1
ATOM 700 O O . VAL A 1 93 ? -8.769 5.265 2.838 1.00 87.25 93 VAL A O 1
ATOM 703 N N . THR A 1 94 ? -10.049 5.831 1.086 1.00 86.62 94 THR A N 1
ATOM 704 C CA . THR A 1 94 ? -11.119 6.440 1.891 1.00 86.62 94 THR A CA 1
ATOM 705 C C . THR A 1 94 ? -11.783 5.415 2.811 1.00 86.62 94 THR A C 1
ATOM 707 O O . THR A 1 94 ? -12.010 5.702 3.985 1.00 86.62 94 THR A O 1
ATOM 710 N N . TYR A 1 95 ? -12.050 4.204 2.317 1.00 88.81 95 TYR A N 1
ATOM 711 C CA . TYR A 1 95 ? -12.623 3.129 3.128 1.00 88.81 95 TYR A CA 1
ATOM 712 C C . TYR A 1 95 ? -11.682 2.672 4.256 1.00 88.81 95 TYR A C 1
ATOM 714 O O . TYR A 1 95 ? -12.111 2.533 5.402 1.00 88.81 95 TYR A O 1
ATOM 722 N N . ALA A 1 96 ? -10.394 2.474 3.965 1.00 87.38 96 ALA A N 1
ATOM 723 C CA . ALA A 1 96 ? -9.392 2.094 4.962 1.00 87.38 96 ALA A CA 1
ATOM 724 C C . ALA A 1 96 ? -9.222 3.181 6.039 1.00 87.38 96 ALA A C 1
ATOM 726 O O . ALA A 1 96 ? -9.173 2.871 7.228 1.00 87.38 96 ALA A O 1
ATOM 727 N N . SER A 1 97 ? -9.242 4.457 5.640 1.00 87.19 97 SER A N 1
ATOM 728 C CA . SER A 1 97 ? -9.227 5.592 6.569 1.00 87.19 97 SER A CA 1
ATOM 729 C C . SER A 1 97 ? -10.448 5.599 7.488 1.00 87.19 97 SER A C 1
ATOM 731 O O . SER A 1 97 ? -10.296 5.651 8.706 1.00 87.19 97 SER A O 1
ATOM 733 N N . ALA A 1 98 ? -11.653 5.457 6.928 1.00 88.94 98 ALA A N 1
ATOM 734 C CA . ALA A 1 98 ? -12.893 5.457 7.704 1.00 88.94 98 ALA A CA 1
ATOM 735 C C . ALA A 1 98 ? -13.008 4.266 8.674 1.00 88.94 98 ALA A C 1
ATOM 737 O O . ALA A 1 98 ? -13.744 4.339 9.654 1.00 88.94 98 ALA A O 1
ATOM 738 N N . THR A 1 99 ? -12.296 3.168 8.406 1.00 88.12 99 THR A N 1
ATOM 739 C CA . THR A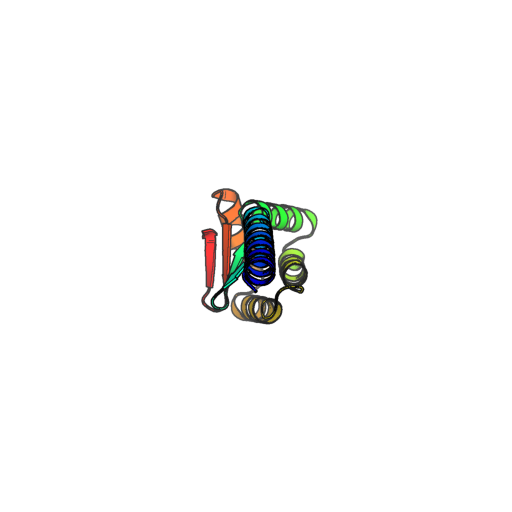 1 99 ? -12.359 1.931 9.201 1.00 88.12 99 THR A CA 1
ATOM 740 C C . THR A 1 99 ? -11.170 1.729 10.141 1.00 88.12 99 THR A C 1
ATOM 742 O O . THR A 1 99 ? -11.119 0.706 10.821 1.00 88.12 99 THR A O 1
ATOM 745 N N . GLY A 1 100 ? -10.229 2.678 10.213 1.00 86.12 100 GLY A N 1
ATOM 746 C CA . GLY A 1 100 ? -9.049 2.549 11.076 1.00 86.12 100 GLY A CA 1
ATOM 747 C C . GLY A 1 100 ? -8.048 1.489 10.600 1.00 86.12 100 GLY A C 1
ATOM 748 O O . GLY A 1 100 ? -7.272 0.973 11.401 1.00 86.12 100 GLY A O 1
ATOM 749 N N . LYS A 1 101 ? -8.102 1.115 9.317 1.00 83.19 101 LYS A N 1
ATOM 750 C CA . LYS A 1 101 ? -7.337 0.009 8.731 1.00 83.19 101 LYS A CA 1
ATOM 751 C C . LYS A 1 101 ? -6.144 0.495 7.917 1.00 83.19 101 LYS A C 1
ATOM 753 O O . LYS A 1 101 ? -6.110 1.640 7.458 1.00 83.19 101 LYS A O 1
ATOM 758 N N . GLY A 1 102 ? -5.176 -0.399 7.734 1.00 87.56 102 GLY A N 1
ATOM 759 C CA . GLY A 1 102 ? -4.130 -0.250 6.732 1.00 87.56 102 GLY A CA 1
ATOM 760 C C . GLY A 1 102 ? -4.656 -0.586 5.338 1.00 87.56 102 GLY A C 1
ATOM 761 O O . GLY A 1 102 ? -5.833 -0.911 5.147 1.00 87.56 102 GLY A O 1
ATOM 762 N N . LEU A 1 103 ? -3.780 -0.524 4.341 1.00 88.56 103 LEU A N 1
ATOM 763 C CA . LEU A 1 103 ? -4.147 -0.807 2.959 1.00 88.56 103 LEU A CA 1
ATOM 764 C C . LEU A 1 103 ? -3.145 -1.742 2.297 1.00 88.56 103 LEU A C 1
ATOM 766 O O . LEU A 1 103 ? -1.948 -1.482 2.275 1.00 88.56 103 LEU A O 1
ATOM 770 N N . LYS A 1 104 ? -3.654 -2.810 1.694 1.00 89.00 104 LYS A N 1
ATOM 771 C CA . LYS A 1 104 ? -2.903 -3.704 0.821 1.00 89.00 104 LYS A CA 1
ATOM 772 C C . LYS A 1 104 ? -3.221 -3.367 -0.632 1.00 89.00 104 LYS A C 1
ATOM 774 O O . LYS A 1 104 ? -4.387 -3.355 -1.021 1.00 89.00 104 LYS A O 1
ATOM 779 N N . ILE A 1 105 ? -2.190 -3.137 -1.437 1.00 87.12 105 ILE A N 1
ATOM 780 C CA . ILE A 1 105 ? -2.289 -2.835 -2.868 1.00 87.12 105 ILE A CA 1
ATOM 781 C C . ILE A 1 105 ? -1.426 -3.828 -3.638 1.00 87.12 105 ILE A C 1
ATOM 783 O O . ILE A 1 105 ? -0.221 -3.875 -3.429 1.00 87.12 105 ILE A O 1
ATOM 787 N N . GLY A 1 106 ? -1.989 -4.584 -4.572 1.00 85.19 106 GLY A N 1
ATOM 788 C CA . GLY A 1 106 ? -1.186 -5.403 -5.475 1.00 85.19 106 GLY A CA 1
ATOM 789 C C . GLY A 1 106 ? -1.909 -5.757 -6.759 1.00 85.19 106 GLY A C 1
ATOM 790 O O . GLY A 1 106 ? -3.053 -5.368 -6.984 1.00 85.19 106 GLY A O 1
ATOM 791 N N . LEU A 1 107 ? -1.228 -6.527 -7.605 1.00 78.81 107 LEU A N 1
ATOM 792 C CA . LEU A 1 107 ? -1.737 -6.919 -8.924 1.00 78.81 107 LEU A CA 1
ATOM 793 C C . LEU A 1 107 ? -3.045 -7.718 -8.849 1.00 78.81 107 LEU A C 1
ATOM 795 O O . LEU A 1 107 ? -3.839 -7.687 -9.783 1.00 78.81 107 LEU A O 1
ATOM 799 N N . THR A 1 108 ? -3.285 -8.417 -7.737 1.00 82.44 108 THR A N 1
ATOM 800 C CA . THR A 1 108 ? -4.501 -9.213 -7.535 1.00 82.44 108 THR A CA 1
ATOM 801 C C . THR A 1 108 ? -5.642 -8.425 -6.890 1.00 82.44 108 THR A C 1
ATOM 803 O O . THR A 1 108 ? -6.725 -8.978 -6.722 1.00 82.44 108 THR A O 1
ATOM 806 N N . GLY A 1 109 ? -5.425 -7.166 -6.494 1.00 83.62 109 GLY A N 1
ATOM 807 C CA . GLY A 1 109 ? -6.470 -6.317 -5.928 1.00 83.62 109 GLY A CA 1
ATOM 808 C C . GLY A 1 109 ? -5.991 -5.316 -4.879 1.00 83.62 109 GLY A C 1
ATOM 809 O O . GLY A 1 109 ? -4.828 -5.287 -4.471 1.00 83.62 109 GLY A O 1
ATOM 810 N N . ILE A 1 110 ? -6.944 -4.498 -4.435 1.00 87.81 110 ILE A N 1
ATOM 811 C CA . ILE A 1 110 ? -6.774 -3.486 -3.394 1.00 87.81 110 ILE A CA 1
ATOM 812 C C . ILE A 1 110 ? -7.743 -3.819 -2.258 1.00 87.81 110 ILE A C 1
ATOM 814 O O . ILE A 1 110 ? -8.923 -4.046 -2.518 1.00 87.81 110 ILE A O 1
ATOM 818 N N . SER A 1 111 ? -7.259 -3.870 -1.017 1.00 87.88 111 SER A N 1
ATOM 819 C CA . SER A 1 111 ? -8.083 -4.233 0.141 1.00 87.88 111 SER A CA 1
ATOM 820 C C . SER A 1 111 ? -7.593 -3.579 1.428 1.00 87.88 111 SER A C 1
ATOM 822 O O . SER A 1 111 ? -6.388 -3.540 1.678 1.00 87.88 111 SER A O 1
ATOM 824 N N . ALA A 1 112 ? -8.519 -3.143 2.281 1.00 87.06 112 ALA A N 1
ATOM 825 C CA . ALA A 1 112 ? -8.199 -2.715 3.641 1.00 87.06 112 ALA A CA 1
ATOM 826 C C . ALA A 1 112 ? -7.810 -3.917 4.519 1.00 87.06 112 ALA A C 1
ATOM 828 O O . ALA A 1 112 ? -8.456 -4.967 4.443 1.00 87.06 112 ALA A O 1
ATOM 829 N N . ILE A 1 113 ? -6.780 -3.749 5.350 1.00 83.88 113 ILE A N 1
ATOM 830 C CA . ILE A 1 113 ? -6.209 -4.796 6.214 1.00 83.88 113 ILE A CA 1
ATOM 831 C C . ILE A 1 113 ? -6.089 -4.344 7.664 1.00 83.88 113 ILE A C 1
ATOM 833 O O . ILE A 1 113 ? -5.847 -3.139 7.897 1.00 83.88 113 ILE A O 1
#

Secondary structure (DSSP, 8-state):
--HHHHHHHHHHHHHHHHHHHHHHHS--SSEEETTEEEE-HHHHHHHHHHHHHH-HHHHHHHHHHHTTTSTTHHHHHHHHHHHHHHHHHHHHHHHHHHTT--EEEETTEEEE-

Organism: NCBI:txid1121865

pLDDT: mean 74.4, std 10.38, range [44.84, 89.0]

Radius of gyration: 18.9 Å; chains: 1; bounding box: 56×38×38 Å

Foldseek 3Di:
DVVVVVVVVVVVVVVVVVVVVVVVVPPCCWDADPQKIKHFLVRLVVLVVCCVVPHQVVSLVVQCVSCVPPPNSNVFSVLQCVPVNSVQVVVQSVVLNVVNFIWMGGNVDIHTD